Protein AF-A0A1I8IJX9-F1 (afdb_monomer_lite)

Structure (mmCIF, N/CA/C/O backbone):
data_AF-A0A1I8IJX9-F1
#
_entry.id   AF-A0A1I8IJX9-F1
#
loop_
_atom_site.group_PDB
_atom_site.id
_atom_site.type_symbol
_atom_site.label_atom_id
_atom_site.label_alt_id
_atom_site.label_comp_id
_atom_site.label_asym_id
_atom_site.label_entity_id
_atom_site.label_seq_id
_atom_site.pdbx_PDB_ins_code
_atom_site.Cartn_x
_atom_site.Cartn_y
_atom_site.Cartn_z
_atom_site.occupancy
_atom_site.B_iso_or_equiv
_atom_site.auth_seq_id
_atom_site.auth_comp_id
_atom_site.auth_asym_id
_atom_site.auth_atom_id
_atom_site.pdbx_PDB_model_num
ATOM 1 N N . MET A 1 1 ? 24.664 -19.172 -0.415 1.00 32.59 1 MET A N 1
ATOM 2 C CA . MET A 1 1 ? 25.360 -18.095 -1.151 1.00 32.59 1 MET A CA 1
ATOM 3 C C . MET A 1 1 ? 24.595 -16.795 -0.935 1.00 32.59 1 MET A C 1
ATOM 5 O O . MET A 1 1 ? 23.676 -16.487 -1.677 1.00 32.59 1 MET A O 1
ATOM 9 N N . THR A 1 2 ? 24.894 -16.097 0.157 1.00 37.72 2 THR A N 1
ATOM 10 C CA . THR A 1 2 ? 24.275 -14.827 0.561 1.00 37.72 2 THR A CA 1
ATOM 11 C C . THR A 1 2 ? 25.112 -13.678 0.002 1.00 37.72 2 THR A C 1
ATOM 13 O O . THR A 1 2 ? 26.101 -13.273 0.605 1.00 37.72 2 THR A O 1
ATOM 16 N N . LEU A 1 3 ? 24.761 -13.183 -1.189 1.00 38.22 3 LEU A N 1
ATOM 17 C CA . LEU A 1 3 ? 25.364 -11.966 -1.738 1.00 38.22 3 LEU A CA 1
ATOM 18 C C . LEU A 1 3 ? 24.831 -10.763 -0.955 1.00 38.22 3 LEU A C 1
ATOM 20 O O . LEU A 1 3 ? 23.631 -10.487 -0.957 1.00 38.22 3 LEU A O 1
ATOM 24 N N . GLY A 1 4 ? 25.739 -10.102 -0.236 1.00 38.34 4 GLY A N 1
ATOM 25 C CA . GLY A 1 4 ? 25.457 -8.962 0.625 1.00 38.34 4 GLY A CA 1
ATOM 26 C C . GLY A 1 4 ? 24.838 -7.802 -0.147 1.00 38.34 4 GLY A C 1
ATOM 27 O O . GLY A 1 4 ? 25.433 -7.257 -1.073 1.00 38.34 4 GLY A O 1
ATOM 28 N N . GLN A 1 5 ? 23.635 -7.415 0.265 1.00 49.00 5 GLN A N 1
ATOM 29 C CA . GLN A 1 5 ? 22.997 -6.172 -0.140 1.00 49.00 5 GLN A CA 1
ATOM 30 C C . GLN A 1 5 ? 23.783 -5.015 0.497 1.00 49.00 5 GLN A C 1
ATOM 32 O O . GLN A 1 5 ? 23.792 -4.880 1.719 1.00 49.00 5 GLN A O 1
ATOM 37 N N . GLN A 1 6 ? 24.468 -4.186 -0.297 1.00 43.34 6 GLN A N 1
ATOM 38 C CA . GLN A 1 6 ? 25.034 -2.941 0.229 1.00 43.34 6 GLN A CA 1
ATOM 39 C C . GLN A 1 6 ? 23.895 -1.945 0.475 1.00 43.34 6 GLN A C 1
ATOM 41 O O . GLN A 1 6 ? 23.340 -1.353 -0.449 1.00 43.34 6 GLN A O 1
ATOM 46 N N . GLN A 1 7 ? 23.522 -1.806 1.745 1.00 44.94 7 GLN A N 1
ATOM 47 C CA . GLN A 1 7 ? 22.516 -0.877 2.239 1.00 44.94 7 GLN A CA 1
ATOM 48 C C . GLN A 1 7 ? 23.201 0.438 2.630 1.00 44.94 7 GLN A C 1
ATOM 50 O O . GLN A 1 7 ? 23.967 0.476 3.589 1.00 44.94 7 GLN A O 1
ATOM 55 N N . GLN A 1 8 ? 22.925 1.527 1.909 1.00 45.25 8 GLN A N 1
ATOM 56 C CA . GLN A 1 8 ? 23.358 2.867 2.311 1.00 45.25 8 GLN A CA 1
ATOM 57 C C . GLN A 1 8 ? 22.130 3.658 2.787 1.00 45.25 8 GLN A C 1
ATOM 59 O O . GLN A 1 8 ? 21.330 4.147 1.987 1.00 45.25 8 GLN A O 1
ATOM 64 N N . SER A 1 9 ? 21.939 3.733 4.107 1.00 42.94 9 SER A N 1
ATOM 65 C CA . SER A 1 9 ? 20.835 4.458 4.750 1.00 42.94 9 SER A CA 1
ATOM 66 C C . SER A 1 9 ? 21.302 5.826 5.250 1.00 42.94 9 SER A C 1
ATOM 68 O O . SER A 1 9 ? 22.232 5.904 6.050 1.00 42.94 9 SER A O 1
ATOM 70 N N . ARG A 1 10 ? 20.651 6.909 4.808 1.00 45.31 10 ARG A N 1
ATOM 71 C CA . ARG A 1 10 ? 20.818 8.260 5.369 1.00 45.31 10 ARG A CA 1
ATOM 72 C C . ARG A 1 10 ? 19.572 8.617 6.176 1.00 45.31 10 ARG A C 1
ATOM 74 O O . ARG A 1 10 ? 18.474 8.658 5.626 1.00 45.31 10 ARG A O 1
ATOM 81 N N . THR A 1 11 ? 19.732 8.889 7.464 1.00 36.44 11 THR A N 1
ATOM 82 C CA . THR A 1 11 ? 18.625 9.276 8.350 1.00 36.44 11 THR A CA 1
ATOM 83 C C . THR A 1 11 ? 18.534 10.798 8.413 1.00 36.44 11 THR A C 1
ATOM 85 O O . THR A 1 11 ? 19.511 11.445 8.780 1.00 36.44 11 THR A O 1
ATOM 88 N N . VAL A 1 12 ? 17.383 11.380 8.061 1.00 41.22 12 VAL A N 1
ATOM 89 C CA . VAL A 1 12 ? 17.103 12.809 8.280 1.00 41.22 12 VAL A CA 1
ATOM 90 C C . VAL A 1 12 ? 16.046 12.905 9.378 1.00 41.22 12 VAL A C 1
ATOM 92 O O . VAL A 1 12 ? 14.947 12.369 9.236 1.00 41.22 12 VAL A O 1
ATOM 95 N N . ALA A 1 13 ? 16.397 13.529 10.502 1.00 31.25 13 ALA A N 1
ATOM 96 C CA . ALA A 1 13 ? 15.475 13.774 11.604 1.00 31.25 13 ALA A CA 1
ATOM 97 C C . ALA A 1 13 ? 14.778 15.125 11.385 1.00 31.25 13 ALA A C 1
ATOM 99 O O . ALA A 1 13 ? 15.419 16.167 11.474 1.00 31.25 13 ALA A O 1
ATOM 100 N N . GLU A 1 14 ? 13.477 15.112 11.094 1.00 35.91 14 GLU A N 1
ATOM 101 C CA . GLU A 1 14 ? 12.637 16.314 11.134 1.00 35.91 14 GLU A CA 1
ATOM 102 C C . GLU A 1 14 ? 11.769 16.260 12.395 1.00 35.91 14 GLU A C 1
ATOM 104 O O . GLU A 1 14 ? 10.967 15.342 12.577 1.00 35.91 14 GLU A O 1
ATOM 109 N N . SER A 1 15 ? 11.950 17.236 13.285 1.00 32.25 15 SER A N 1
ATOM 110 C CA . SER A 1 15 ? 11.143 17.395 14.496 1.00 32.25 15 SER A CA 1
ATOM 111 C C . SER A 1 15 ? 9.845 18.120 14.145 1.00 32.25 15 SER A C 1
ATOM 113 O O . SER A 1 15 ? 9.869 19.316 13.871 1.00 32.25 15 SER A O 1
ATOM 115 N N . PHE A 1 16 ? 8.707 17.423 14.173 1.00 36.09 16 PHE A N 1
ATOM 116 C CA . PHE A 1 16 ? 7.390 18.060 14.091 1.00 36.09 16 PHE A CA 1
ATOM 117 C C . PHE A 1 16 ? 6.677 17.916 15.437 1.00 36.09 16 PHE A C 1
ATOM 119 O O . PHE A 1 16 ? 6.219 16.835 15.804 1.00 36.09 16 PHE A O 1
ATOM 126 N N . ALA A 1 17 ? 6.616 19.007 16.201 1.00 28.80 17 ALA A N 1
ATOM 127 C CA . ALA A 1 17 ? 5.841 19.068 17.432 1.00 28.80 17 ALA A CA 1
ATOM 128 C C . ALA A 1 17 ? 4.363 19.286 17.075 1.00 28.80 17 ALA A C 1
ATOM 130 O O . ALA A 1 17 ? 4.008 20.321 16.518 1.00 28.80 17 ALA A O 1
ATOM 131 N N . THR A 1 18 ? 3.492 18.326 17.396 1.00 39.50 18 THR A N 1
ATOM 132 C CA . THR A 1 18 ? 2.043 18.586 17.441 1.00 39.50 18 THR A CA 1
ATOM 133 C C . THR A 1 18 ? 1.663 18.901 18.885 1.00 39.50 18 THR A C 1
ATOM 135 O O . THR A 1 18 ? 2.042 18.174 19.801 1.00 39.50 18 THR A O 1
ATOM 138 N N . SER A 1 19 ? 0.929 19.994 19.085 1.00 37.16 19 SER A N 1
ATOM 139 C CA . SER A 1 19 ? 0.667 20.693 20.354 1.00 37.16 19 SER A CA 1
ATOM 140 C C . SER A 1 19 ? -0.160 19.943 21.413 1.00 37.16 19 SER A C 1
ATOM 142 O O . SER A 1 19 ? -0.661 20.568 22.341 1.00 37.16 19 SER A O 1
ATOM 144 N N . HIS A 1 20 ? -0.313 18.621 21.332 1.00 37.25 20 HIS A N 1
ATOM 145 C CA . HIS A 1 20 ? -1.128 17.859 22.281 1.00 37.25 20 HIS A CA 1
ATOM 146 C C . HIS A 1 20 ? -0.474 16.531 22.671 1.00 37.25 20 HIS A C 1
ATOM 148 O O . HIS A 1 20 ? -0.822 15.494 22.120 1.00 37.25 20 HIS A O 1
ATOM 154 N N . GLY A 1 21 ? 0.463 16.583 23.626 1.00 35.81 21 GLY A N 1
ATOM 155 C CA . GLY A 1 21 ? 0.668 15.638 24.746 1.00 35.81 21 GLY A CA 1
ATOM 156 C C . GLY A 1 21 ? 0.603 14.109 24.565 1.00 35.81 21 GLY A C 1
ATOM 157 O O . GLY A 1 21 ? 0.642 13.402 25.565 1.00 35.81 21 GLY A O 1
ATOM 158 N N . ARG A 1 22 ? 0.508 13.556 23.358 1.00 41.72 22 ARG A N 1
ATOM 159 C CA . ARG A 1 22 ? 0.601 12.119 23.082 1.00 41.72 22 ARG A CA 1
ATOM 160 C C . ARG A 1 22 ? 1.874 11.881 22.290 1.00 41.72 22 ARG A C 1
ATOM 162 O O . ARG A 1 22 ? 2.086 12.542 21.274 1.00 41.72 22 ARG A O 1
ATOM 169 N N . LEU A 1 23 ? 2.696 10.930 22.742 1.00 37.69 23 LEU A N 1
ATOM 170 C CA . LEU A 1 23 ? 3.778 10.351 21.946 1.00 37.69 23 LEU A CA 1
ATOM 171 C C . LEU A 1 23 ? 3.173 9.821 20.641 1.00 37.69 23 LEU A C 1
ATOM 173 O O . LEU A 1 23 ? 2.654 8.710 20.568 1.00 37.69 23 LEU A O 1
ATOM 177 N N . SER A 1 24 ? 3.180 10.665 19.618 1.00 38.19 24 SER A N 1
ATOM 178 C CA . SER A 1 24 ? 2.940 10.257 18.248 1.00 38.19 24 SER A CA 1
ATOM 179 C C . SER A 1 24 ? 4.247 9.664 17.752 1.00 38.19 24 SER A C 1
ATOM 181 O O . SER A 1 24 ? 5.324 10.196 18.022 1.00 38.19 24 SER A O 1
ATOM 183 N N . VAL A 1 25 ? 4.149 8.510 17.095 1.00 43.09 25 VAL A N 1
ATOM 184 C CA . VAL A 1 25 ? 5.277 7.825 16.465 1.00 43.09 25 VAL A CA 1
ATOM 185 C C . VAL A 1 25 ? 6.090 8.863 15.694 1.00 43.09 25 VAL A C 1
ATOM 187 O O . VAL A 1 25 ? 5.611 9.396 14.693 1.00 43.09 25 VAL A O 1
ATOM 190 N N . LEU A 1 26 ? 7.304 9.166 16.165 1.00 40.72 26 LEU A N 1
ATOM 191 C CA . LEU A 1 26 ? 8.267 9.928 15.384 1.00 40.72 26 LEU A CA 1
ATOM 192 C C . LEU A 1 26 ? 8.512 9.109 14.118 1.00 40.72 26 LEU A C 1
ATOM 194 O O . LEU A 1 26 ? 9.183 8.077 14.156 1.00 40.72 26 LEU A O 1
ATOM 198 N N . ALA A 1 27 ? 7.919 9.523 13.000 1.00 47.81 27 ALA A N 1
ATOM 199 C CA . ALA A 1 27 ? 8.208 8.932 11.708 1.00 47.81 27 ALA A CA 1
ATOM 200 C C . ALA A 1 27 ? 9.621 9.376 11.314 1.00 47.81 27 ALA A C 1
ATOM 202 O O . ALA A 1 27 ? 9.801 10.349 10.588 1.00 47.81 27 ALA A O 1
ATOM 203 N N . GLN A 1 28 ? 10.636 8.689 11.836 1.00 46.56 28 GLN A N 1
ATOM 204 C CA . GLN A 1 28 ? 12.017 8.856 11.405 1.00 46.56 28 GLN A CA 1
ATOM 205 C C . GLN A 1 28 ? 12.066 8.553 9.903 1.00 46.56 28 GLN A C 1
ATOM 207 O O . GLN A 1 28 ? 11.885 7.410 9.477 1.00 46.56 28 GLN A O 1
ATOM 212 N N . ARG A 1 29 ? 12.256 9.580 9.068 1.00 55.69 29 ARG A N 1
ATOM 213 C CA . ARG A 1 29 ? 12.367 9.404 7.616 1.00 55.69 29 ARG A CA 1
ATOM 214 C C . ARG A 1 29 ? 13.803 9.000 7.300 1.00 55.69 29 ARG A C 1
ATOM 216 O O . ARG A 1 29 ? 14.660 9.827 7.006 1.00 55.69 29 ARG A O 1
ATOM 223 N N . SER A 1 30 ? 14.069 7.699 7.388 1.00 68.62 30 SER A N 1
ATOM 224 C CA . SER A 1 30 ? 15.291 7.115 6.837 1.00 68.62 30 SER A CA 1
ATOM 225 C C . SER A 1 30 ? 15.151 7.001 5.321 1.00 68.62 30 SER A C 1
ATOM 227 O O . SER A 1 30 ? 14.239 6.340 4.816 1.00 68.62 30 SER A O 1
ATOM 229 N N . LEU A 1 31 ? 16.033 7.671 4.581 1.00 75.50 31 LEU A N 1
ATOM 230 C CA . LEU A 1 31 ? 16.138 7.524 3.138 1.00 75.50 31 LEU A CA 1
ATOM 231 C C . LEU A 1 31 ? 17.093 6.365 2.854 1.00 75.50 31 LEU A C 1
ATOM 233 O O . LEU A 1 31 ? 18.290 6.439 3.130 1.00 75.50 31 LEU A O 1
ATOM 237 N N . SER A 1 32 ? 16.548 5.286 2.305 1.00 80.62 32 SER A N 1
ATOM 238 C CA . SER A 1 32 ? 17.332 4.138 1.8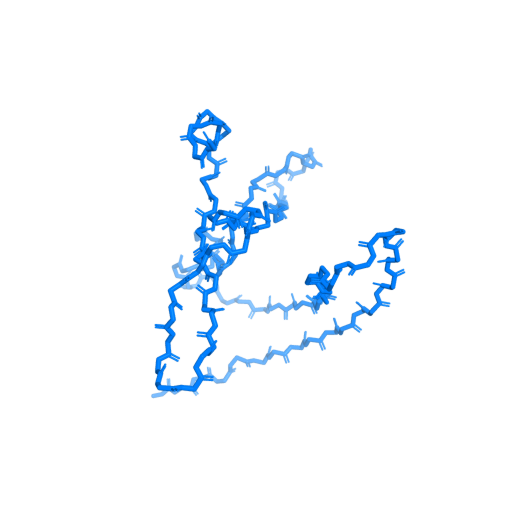56 1.00 80.62 32 SER A CA 1
ATOM 239 C C . SER A 1 32 ? 17.385 4.123 0.335 1.00 80.62 32 SER A C 1
ATOM 241 O O . SER A 1 32 ? 16.341 4.158 -0.320 1.00 80.62 32 SER A O 1
ATOM 243 N N . LEU A 1 33 ? 18.595 4.066 -0.214 1.00 86.44 33 LEU A N 1
ATOM 244 C CA . LEU A 1 33 ? 18.833 3.859 -1.636 1.00 86.44 33 LEU A CA 1
ATOM 245 C C . LEU A 1 33 ? 19.383 2.448 -1.830 1.00 86.44 33 LEU A C 1
ATOM 247 O O . LEU A 1 33 ? 20.305 2.038 -1.130 1.00 86.44 33 LEU A O 1
ATOM 251 N N . TYR A 1 34 ? 18.818 1.727 -2.791 1.00 84.00 34 TYR A N 1
ATOM 252 C CA . TYR A 1 34 ? 19.237 0.375 -3.128 1.00 84.00 34 TYR A CA 1
ATOM 253 C C . TYR A 1 34 ? 19.491 0.293 -4.628 1.00 84.00 34 TYR A C 1
ATOM 255 O O . TYR A 1 34 ? 18.667 0.750 -5.425 1.00 84.00 34 TYR A O 1
ATOM 263 N N . LEU A 1 35 ? 20.623 -0.302 -4.996 1.00 88.81 35 LEU A N 1
ATOM 264 C CA . LEU A 1 35 ? 20.917 -0.701 -6.365 1.00 88.81 35 LEU A CA 1
ATOM 265 C C . LEU A 1 35 ? 20.548 -2.173 -6.494 1.00 88.81 35 LEU A C 1
ATOM 267 O O . LEU A 1 35 ? 21.122 -3.032 -5.826 1.00 88.81 35 LEU A O 1
ATOM 271 N N . TYR A 1 36 ? 19.547 -2.449 -7.315 1.00 84.69 36 TYR A N 1
ATOM 272 C CA . TYR A 1 36 ? 19.034 -3.792 -7.519 1.00 84.69 36 TYR A CA 1
ATOM 273 C C . TYR A 1 36 ? 19.429 -4.317 -8.896 1.00 84.69 36 TYR A C 1
ATOM 275 O O . TYR A 1 36 ? 19.576 -3.548 -9.840 1.00 84.69 36 TYR A O 1
ATOM 283 N N . SER A 1 37 ? 19.558 -5.638 -9.008 1.00 85.38 37 SER A N 1
ATOM 284 C CA . SER A 1 37 ? 19.651 -6.318 -10.301 1.00 85.38 37 SER A CA 1
ATOM 285 C C . SER A 1 37 ? 18.252 -6.559 -10.877 1.00 85.38 37 SER A C 1
ATOM 287 O O . SER A 1 37 ? 17.334 -6.921 -10.134 1.00 85.38 37 SER A O 1
ATOM 289 N N . ASP A 1 38 ? 18.103 -6.429 -12.198 1.00 80.38 38 ASP A N 1
ATOM 290 C CA . ASP A 1 38 ? 16.838 -6.651 -12.919 1.00 80.38 38 ASP A CA 1
ATOM 291 C C . ASP A 1 38 ? 16.326 -8.101 -12.849 1.00 80.38 38 ASP A C 1
ATOM 293 O O . ASP A 1 38 ? 15.154 -8.362 -13.117 1.00 80.38 38 ASP A O 1
ATOM 297 N N . ALA A 1 39 ? 17.170 -9.051 -12.434 1.00 86.00 39 ALA A N 1
ATOM 298 C CA . AL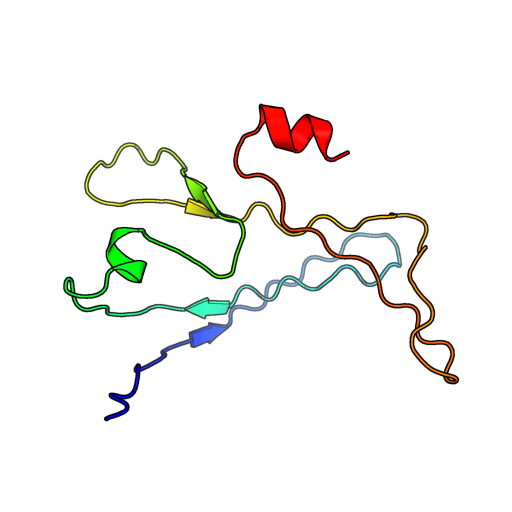A A 1 39 ? 16.778 -10.446 -12.237 1.00 86.00 39 ALA A CA 1
ATOM 299 C C . ALA A 1 39 ? 15.868 -10.664 -11.009 1.00 86.00 39 ALA A C 1
ATOM 301 O O . ALA A 1 39 ? 15.281 -11.735 -10.855 1.00 86.00 39 ALA A O 1
ATOM 302 N N . SER A 1 40 ? 15.752 -9.679 -10.111 1.00 87.38 40 SER A N 1
ATOM 303 C CA . SER A 1 40 ? 14.927 -9.814 -8.911 1.00 87.38 40 SER A CA 1
ATOM 304 C C . SER A 1 40 ? 13.446 -9.571 -9.204 1.00 87.38 40 SER A C 1
ATOM 306 O O . SER A 1 40 ? 13.003 -8.459 -9.506 1.00 87.38 4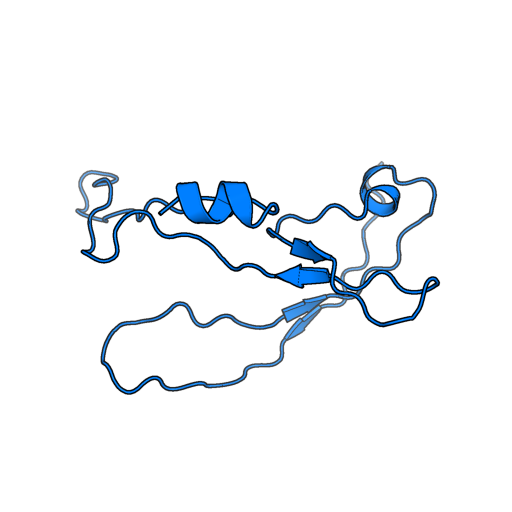0 SER A O 1
ATOM 308 N N . GLU A 1 41 ? 12.644 -10.618 -9.012 1.00 87.88 41 GLU A N 1
ATOM 309 C CA . GLU A 1 41 ? 11.191 -10.548 -9.149 1.00 87.88 41 GLU A CA 1
ATOM 310 C C . GLU A 1 41 ? 10.558 -9.494 -8.222 1.00 87.88 41 GLU A C 1
ATOM 312 O O . GLU A 1 41 ? 9.618 -8.803 -8.623 1.00 87.88 41 GLU A O 1
ATOM 317 N N . GLU A 1 42 ? 11.082 -9.344 -7.001 1.00 84.81 42 GLU A N 1
ATOM 318 C CA . GLU A 1 42 ? 10.594 -8.391 -5.996 1.00 84.81 42 GLU A CA 1
ATOM 319 C C . GLU A 1 42 ? 10.753 -6.938 -6.461 1.00 84.81 42 GLU A C 1
ATOM 321 O O . GLU A 1 42 ? 9.851 -6.112 -6.277 1.00 84.81 42 GLU A O 1
ATOM 326 N N . VAL A 1 43 ? 11.885 -6.657 -7.108 1.00 86.06 43 VAL A N 1
ATOM 327 C CA . VAL A 1 43 ? 12.289 -5.332 -7.593 1.00 86.06 43 VAL A CA 1
ATOM 328 C C . VAL A 1 43 ? 11.455 -4.935 -8.793 1.00 86.06 43 VAL A C 1
ATOM 330 O O . VAL A 1 43 ? 10.945 -3.819 -8.835 1.00 86.06 43 VAL A O 1
ATOM 333 N N . ARG A 1 44 ? 11.231 -5.871 -9.717 1.00 87.62 44 ARG A N 1
ATOM 334 C CA . ARG A 1 44 ? 10.370 -5.664 -10.883 1.00 87.62 44 ARG A CA 1
ATOM 335 C C . ARG A 1 44 ? 8.900 -5.469 -10.502 1.00 87.62 44 ARG A C 1
ATOM 337 O O . ARG A 1 44 ? 8.187 -4.716 -11.154 1.00 87.62 44 ARG A O 1
ATOM 344 N N . ARG A 1 45 ? 8.444 -6.075 -9.400 1.00 90.25 45 ARG A N 1
ATOM 345 C CA . ARG A 1 45 ? 7.129 -5.768 -8.797 1.00 90.25 45 ARG A CA 1
ATOM 346 C C . ARG A 1 45 ? 7.134 -4.469 -7.991 1.00 90.25 45 ARG A C 1
ATOM 348 O O . ARG A 1 45 ? 6.079 -4.012 -7.557 1.00 90.25 45 ARG A O 1
ATOM 355 N N . HIS A 1 46 ? 8.310 -3.883 -7.771 1.00 89.25 46 HIS A N 1
ATOM 356 C CA . HIS A 1 46 ? 8.537 -2.738 -6.901 1.00 89.25 46 HIS A CA 1
ATOM 357 C C . HIS A 1 46 ? 7.882 -2.941 -5.531 1.00 89.25 46 HIS A C 1
ATOM 359 O O . HIS A 1 46 ? 7.162 -2.070 -5.033 1.00 89.25 46 HIS A O 1
ATOM 365 N N . THR A 1 47 ? 8.088 -4.109 -4.933 1.00 89.38 47 THR A N 1
ATOM 366 C CA . THR A 1 47 ? 7.479 -4.447 -3.643 1.00 89.38 47 THR A CA 1
ATOM 367 C C . THR A 1 47 ? 8.199 -3.701 -2.517 1.00 89.38 47 THR A C 1
ATOM 369 O O . THR A 1 47 ? 9.349 -3.292 -2.652 1.00 89.38 47 THR A O 1
ATOM 372 N N . SER A 1 48 ? 7.501 -3.442 -1.412 1.00 87.62 48 SER A N 1
ATOM 373 C CA . SER A 1 48 ? 8.103 -2.864 -0.211 1.00 87.62 48 SER A CA 1
ATOM 374 C C . SER A 1 48 ? 7.396 -3.357 1.045 1.00 87.62 48 SER A C 1
ATOM 376 O O . SER A 1 48 ? 6.176 -3.555 1.046 1.00 87.62 48 SER A O 1
ATOM 378 N N . GLY A 1 49 ? 8.134 -3.432 2.154 1.00 87.25 49 GLY A N 1
ATOM 379 C CA . GLY A 1 49 ? 7.573 -3.698 3.483 1.00 87.25 49 GLY A CA 1
ATOM 380 C C . GLY A 1 49 ? 6.540 -2.659 3.941 1.00 87.25 49 GLY A C 1
ATOM 381 O O . GLY A 1 49 ? 5.722 -2.957 4.802 1.00 87.25 49 GLY A O 1
ATOM 382 N N . TRP A 1 50 ? 6.487 -1.484 3.306 1.00 89.31 50 TRP A N 1
ATOM 383 C CA . TRP A 1 50 ? 5.526 -0.413 3.587 1.00 89.31 50 TRP A CA 1
ATOM 384 C C . TRP A 1 50 ? 4.316 -0.424 2.649 1.00 89.31 50 TRP A C 1
ATOM 386 O O . TRP A 1 50 ? 4.419 -0.813 1.482 1.00 89.31 50 TRP A O 1
ATOM 396 N N . ALA A 1 51 ? 3.169 0.053 3.141 1.00 91.44 51 ALA A N 1
ATOM 397 C CA . ALA A 1 51 ? 1.995 0.321 2.314 1.00 91.44 51 ALA A CA 1
ATOM 398 C C . ALA A 1 51 ? 2.238 1.574 1.455 1.00 91.44 51 ALA A C 1
ATOM 400 O O . ALA A 1 51 ? 2.117 2.704 1.929 1.00 91.44 51 ALA A O 1
ATOM 401 N N . MET A 1 52 ? 2.616 1.362 0.195 1.00 93.00 52 MET A N 1
ATOM 402 C CA . MET A 1 52 ? 3.003 2.418 -0.742 1.00 93.00 52 MET A CA 1
ATOM 403 C C . MET A 1 52 ? 1.981 2.534 -1.877 1.00 93.00 52 MET A C 1
ATOM 405 O O . MET A 1 52 ? 1.616 1.531 -2.488 1.00 93.00 52 MET A O 1
ATOM 409 N N . ARG A 1 53 ? 1.550 3.756 -2.201 1.00 93.62 53 ARG A N 1
ATOM 410 C CA . ARG A 1 53 ? 0.632 4.059 -3.309 1.00 93.62 53 ARG A CA 1
ATOM 411 C C . ARG A 1 53 ? 1.371 4.755 -4.442 1.00 93.62 53 ARG A C 1
ATOM 413 O O . ARG A 1 53 ? 2.164 5.654 -4.177 1.00 93.62 53 ARG A O 1
ATOM 420 N N . ASN A 1 54 ? 1.083 4.377 -5.686 1.00 92.75 54 ASN A N 1
ATOM 421 C CA . ASN A 1 54 ? 1.582 5.086 -6.865 1.00 92.75 54 ASN A CA 1
ATOM 422 C C . ASN A 1 54 ? 1.171 6.568 -6.814 1.00 92.75 54 ASN A C 1
ATOM 424 O O . ASN A 1 54 ? 0.038 6.895 -6.455 1.00 92.75 54 ASN A O 1
ATOM 428 N N . THR A 1 55 ? 2.104 7.453 -7.149 1.00 91.31 55 THR A N 1
ATOM 429 C CA . THR A 1 55 ? 1.812 8.860 -7.401 1.00 91.31 55 THR A CA 1
ATOM 430 C C . THR A 1 55 ? 2.192 9.211 -8.827 1.00 91.31 55 THR A C 1
ATOM 432 O O . THR A 1 55 ? 3.290 8.898 -9.287 1.00 91.31 55 THR A O 1
ATOM 435 N N . ASN A 1 56 ? 1.278 9.889 -9.522 1.00 92.44 56 ASN A N 1
ATOM 436 C CA . ASN A 1 56 ? 1.569 10.410 -10.844 1.00 92.44 56 ASN A CA 1
ATOM 437 C C . ASN A 1 56 ? 2.580 11.557 -10.712 1.00 92.44 56 ASN A C 1
ATOM 439 O O . ASN A 1 56 ? 2.302 12.574 -10.081 1.00 92.44 56 ASN A O 1
ATOM 443 N N . ASN A 1 57 ? 3.766 11.364 -11.275 1.00 91.31 57 ASN A N 1
ATOM 444 C CA . ASN A 1 57 ? 4.828 12.363 -11.365 1.00 91.31 57 ASN A CA 1
ATOM 445 C C . ASN A 1 57 ? 4.995 12.899 -12.799 1.00 91.31 57 ASN A C 1
ATOM 447 O O . ASN A 1 57 ? 5.968 13.597 -13.064 1.00 91.31 57 ASN A O 1
ATOM 451 N N . HIS A 1 58 ? 4.084 12.539 -13.714 1.00 94.12 58 HIS A N 1
ATOM 452 C CA . HIS A 1 58 ? 4.125 12.856 -15.143 1.00 94.12 58 HIS A CA 1
ATOM 453 C C . HIS A 1 58 ? 5.408 12.398 -15.864 1.00 94.12 58 HIS A C 1
ATOM 455 O O . HIS A 1 58 ? 5.745 12.918 -16.923 1.00 94.12 58 HIS A O 1
ATOM 461 N N . ASN A 1 59 ? 6.114 11.398 -15.324 1.00 94.06 59 ASN A N 1
ATOM 462 C CA . ASN A 1 59 ? 7.312 10.820 -15.924 1.00 94.06 59 ASN A CA 1
ATOM 463 C C . ASN A 1 59 ? 7.226 9.288 -15.949 1.00 94.06 59 ASN A C 1
ATOM 465 O O . ASN A 1 59 ? 7.432 8.620 -14.939 1.00 94.06 59 ASN A O 1
ATOM 469 N N . VAL A 1 60 ? 7.001 8.726 -17.138 1.00 91.44 60 VAL A N 1
ATOM 470 C CA . VAL A 1 60 ? 6.846 7.274 -17.338 1.00 91.44 60 VAL A CA 1
ATOM 471 C C . VAL A 1 60 ? 8.109 6.461 -17.036 1.00 91.44 60 VAL A C 1
ATOM 473 O O . VAL A 1 60 ? 8.015 5.258 -16.820 1.00 91.44 60 VAL A O 1
ATOM 476 N N . ARG A 1 61 ? 9.291 7.095 -16.999 1.00 92.81 61 ARG A N 1
ATOM 477 C CA . ARG A 1 61 ? 10.566 6.418 -16.707 1.00 92.81 61 ARG A CA 1
ATOM 478 C C . ARG A 1 61 ? 10.819 6.236 -15.212 1.00 92.81 61 ARG A C 1
ATOM 480 O O . ARG A 1 61 ? 11.666 5.434 -14.839 1.00 92.81 61 ARG A O 1
ATOM 487 N N . VAL A 1 62 ? 10.123 6.986 -14.354 1.00 90.12 62 VAL A N 1
ATOM 488 C CA . VAL A 1 62 ? 10.342 6.967 -12.903 1.00 90.12 62 VAL A CA 1
ATOM 489 C C . VAL A 1 62 ? 9.049 6.585 -12.202 1.00 90.12 62 VAL A C 1
ATOM 491 O O . VAL A 1 62 ? 8.098 7.359 -12.171 1.00 90.12 62 VAL A O 1
ATOM 494 N N . LEU A 1 63 ? 9.024 5.423 -11.555 1.00 91.62 63 LEU A N 1
ATOM 495 C CA . LEU A 1 63 ? 7.890 5.026 -10.726 1.00 91.62 63 LEU A CA 1
ATOM 496 C C . LEU A 1 63 ? 7.963 5.708 -9.352 1.00 91.62 63 LEU A C 1
ATOM 498 O O . LEU A 1 63 ? 8.738 5.299 -8.486 1.00 91.62 63 LEU A O 1
ATOM 502 N N . LYS A 1 64 ? 7.119 6.718 -9.115 1.00 92.94 64 LYS A N 1
ATOM 503 C CA . LYS A 1 64 ? 6.992 7.348 -7.793 1.00 92.94 64 LYS A CA 1
ATOM 504 C C . LYS A 1 64 ? 5.898 6.671 -6.971 1.00 92.94 64 LYS A C 1
ATOM 506 O O . LYS A 1 64 ? 4.794 6.413 -7.451 1.00 92.94 64 LYS A O 1
ATOM 511 N N . LYS A 1 65 ? 6.196 6.393 -5.701 1.00 92.56 65 LYS A N 1
ATOM 512 C CA . LYS A 1 65 ? 5.224 5.888 -4.726 1.00 92.56 65 LYS A CA 1
ATOM 513 C C . LYS A 1 65 ? 5.347 6.654 -3.410 1.00 92.56 65 LYS A C 1
ATOM 515 O O . LYS A 1 65 ? 6.457 6.975 -2.998 1.00 92.56 65 LYS A O 1
ATOM 520 N N . SER A 1 66 ? 4.226 6.900 -2.742 1.00 90.56 66 SER A N 1
ATOM 521 C CA . SER A 1 66 ? 4.160 7.560 -1.432 1.00 90.56 66 SER A CA 1
ATOM 522 C C . SER A 1 66 ? 3.608 6.611 -0.374 1.00 90.56 66 SER A C 1
ATOM 524 O O . SER A 1 66 ? 2.728 5.802 -0.670 1.00 90.56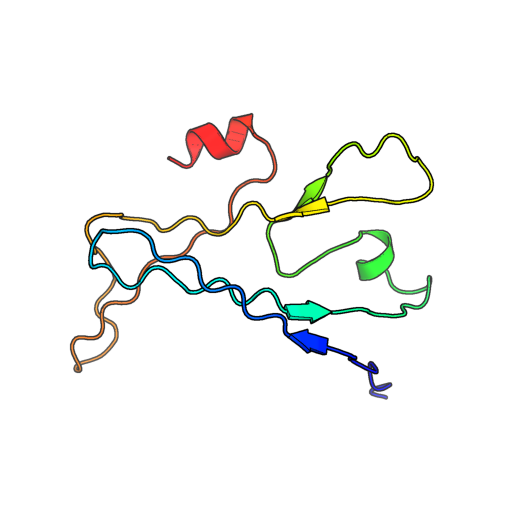 66 SER A O 1
ATOM 526 N N . CYS A 1 67 ? 4.117 6.704 0.854 1.00 91.12 67 CYS A N 1
ATOM 527 C CA . CYS A 1 67 ? 3.630 5.902 1.972 1.00 91.12 67 CYS A CA 1
ATOM 528 C C . CYS A 1 67 ? 2.219 6.340 2.390 1.00 91.12 67 CYS A C 1
ATOM 530 O O . CYS A 1 67 ? 1.910 7.528 2.429 1.00 91.12 67 CYS A O 1
ATOM 532 N N . LEU A 1 68 ? 1.363 5.367 2.700 1.00 88.25 68 LEU A N 1
ATOM 533 C CA . LEU A 1 68 ? 0.019 5.594 3.243 1.00 88.25 68 LEU A CA 1
ATOM 534 C C . LEU A 1 68 ? -0.010 5.604 4.780 1.00 88.25 68 LEU A C 1
ATOM 536 O O . LEU A 1 68 ? -1.061 5.850 5.362 1.00 88.25 68 LEU A O 1
ATOM 540 N N . GLY A 1 69 ? 1.124 5.327 5.429 1.00 87.62 69 GLY A N 1
ATOM 541 C CA . GLY A 1 69 ? 1.225 5.189 6.882 1.00 87.62 69 GLY A CA 1
ATOM 542 C C . GLY A 1 69 ? 0.799 3.807 7.384 1.00 87.62 69 GLY A C 1
ATOM 543 O O . GLY A 1 69 ? 0.830 2.821 6.642 1.00 87.62 69 GLY A O 1
ATOM 544 N N . VAL A 1 70 ? 0.422 3.746 8.659 1.00 85.69 70 VAL A N 1
ATOM 545 C CA . VAL A 1 70 ? -0.120 2.557 9.326 1.00 85.69 70 VAL A CA 1
ATOM 546 C C . VAL A 1 70 ? -1.477 2.908 9.921 1.00 85.69 70 VAL A C 1
ATOM 548 O O . VAL A 1 70 ? -1.677 4.035 10.373 1.00 85.69 70 VAL A O 1
ATOM 551 N N . LEU A 1 71 ? -2.412 1.962 9.904 1.00 80.94 71 LEU A N 1
ATOM 552 C CA . LEU A 1 71 ? -3.693 2.139 10.570 1.00 80.94 71 LEU A CA 1
ATOM 553 C C . LEU A 1 71 ? -3.598 1.543 11.973 1.00 80.94 71 LEU A C 1
ATOM 555 O O . LEU A 1 71 ? -3.291 0.362 12.119 1.00 80.94 71 LEU A O 1
ATOM 559 N N . LEU A 1 72 ? -3.866 2.350 12.994 1.00 77.88 72 LEU A N 1
ATOM 560 C CA . LEU A 1 72 ? -4.008 1.867 14.364 1.00 77.88 72 LEU A CA 1
ATOM 561 C C . LEU A 1 72 ? -5.475 1.515 14.596 1.00 77.88 72 LEU A C 1
ATOM 563 O O . LEU A 1 72 ? -6.348 2.377 14.475 1.00 77.88 72 LEU A O 1
ATOM 567 N N . LEU A 1 73 ? -5.751 0.252 14.911 1.00 72.12 73 LEU A N 1
ATOM 568 C CA . LEU A 1 73 ? -7.073 -0.163 15.351 1.00 72.12 73 LEU A CA 1
ATOM 569 C C . LEU A 1 73 ? -7.214 0.342 16.792 1.00 72.12 73 LEU A C 1
ATOM 571 O O . LEU A 1 73 ? -6.514 -0.146 17.673 1.00 72.12 73 LEU A O 1
ATOM 575 N N . CYS A 1 74 ? -8.085 1.336 16.993 1.00 63.03 74 CYS A N 1
ATOM 576 C CA . CYS A 1 74 ? -8.378 2.020 18.261 1.00 63.03 74 CYS A CA 1
ATOM 577 C C . CYS A 1 74 ? -7.516 3.248 18.611 1.00 63.03 74 CYS A C 1
ATOM 579 O O . CYS A 1 74 ? -6.444 3.160 19.204 1.00 63.03 74 CYS A O 1
ATOM 581 N N . SER A 1 75 ? -8.065 4.443 18.359 1.00 60.81 75 SER A N 1
ATOM 582 C CA . SER A 1 75 ? -7.516 5.720 18.860 1.00 60.81 75 SER A CA 1
ATOM 583 C C . SER A 1 75 ? -7.656 5.880 20.392 1.00 60.81 75 SER A C 1
ATOM 585 O O . SER A 1 75 ? -6.951 6.675 21.023 1.00 60.81 75 SER A O 1
ATOM 587 N N . ALA A 1 76 ? -8.542 5.084 21.008 1.00 61.31 76 ALA A N 1
ATOM 588 C CA . ALA A 1 76 ? -8.859 5.107 22.437 1.00 61.31 76 ALA A CA 1
ATOM 589 C C . ALA A 1 76 ? -7.933 4.230 23.309 1.00 61.31 76 ALA A C 1
ATOM 591 O O . ALA A 1 76 ? -8.238 3.994 24.472 1.00 61.31 76 ALA A O 1
ATOM 592 N N . GLY A 1 77 ? -6.802 3.755 22.773 1.00 58.09 77 GLY A N 1
ATOM 593 C CA . GLY A 1 77 ? -5.808 3.012 23.557 1.00 58.09 77 GLY A CA 1
ATOM 594 C C . GLY A 1 77 ? -6.194 1.566 23.865 1.00 58.09 77 GLY A C 1
ATOM 595 O O . GLY A 1 77 ? -5.567 0.945 24.717 1.00 58.09 77 GLY A O 1
ATOM 596 N N . CYS A 1 78 ? -7.192 1.014 23.171 1.00 59.34 78 CYS A N 1
ATOM 597 C CA . CYS A 1 78 ? -7.491 -0.400 23.299 1.00 59.34 78 CYS A CA 1
ATOM 598 C C . CYS A 1 78 ? -6.443 -1.229 22.546 1.00 59.34 78 CYS A C 1
ATOM 600 O O . CYS A 1 78 ? -6.229 -1.085 21.344 1.00 59.34 78 CYS A O 1
ATOM 602 N N . GLY A 1 79 ? -5.742 -2.066 23.296 1.00 65.25 79 GLY A N 1
ATOM 603 C CA . GLY A 1 79 ? -4.777 -3.026 22.795 1.00 65.25 79 GLY A CA 1
ATOM 604 C C . GLY A 1 79 ? -4.852 -4.291 23.632 1.00 65.25 79 GLY A C 1
ATOM 605 O O . GLY A 1 79 ? -5.502 -4.324 24.678 1.00 65.25 79 GLY A O 1
ATOM 606 N N . LEU A 1 80 ? -4.226 -5.351 23.143 1.00 66.00 80 LEU A N 1
ATOM 607 C CA . LEU A 1 80 ? -4.230 -6.621 23.853 1.00 66.00 80 LEU A CA 1
ATOM 608 C C . LEU A 1 80 ? -3.206 -6.541 24.997 1.00 66.00 80 LEU A C 1
ATOM 610 O O . LEU A 1 80 ? -2.078 -6.117 24.723 1.00 66.00 80 LEU A O 1
ATOM 614 N N . PRO A 1 81 ? -3.547 -6.928 26.240 1.00 68.81 81 PRO A N 1
ATOM 615 C CA . PRO A 1 81 ? -2.541 -7.100 27.278 1.00 68.81 81 PRO A CA 1
ATOM 616 C C . PRO A 1 81 ? -1.623 -8.244 26.848 1.00 68.81 81 PRO A C 1
ATOM 618 O O . PRO A 1 81 ? -2.078 -9.366 26.614 1.00 68.81 81 PRO A O 1
ATOM 621 N N . ILE A 1 82 ? -0.340 -7.951 26.665 1.00 68.94 82 ILE A N 1
ATOM 622 C CA . ILE A 1 82 ? 0.655 -8.950 26.293 1.00 68.94 82 ILE A CA 1
ATOM 623 C C . ILE A 1 82 ? 1.542 -9.207 27.500 1.00 68.94 82 ILE A C 1
ATOM 625 O O . ILE A 1 82 ? 2.365 -8.379 27.871 1.00 68.94 82 ILE A O 1
ATOM 629 N N . GLY A 1 83 ? 1.375 -10.396 28.075 1.00 66.06 83 GLY A N 1
ATOM 630 C CA . GLY A 1 83 ? 2.149 -10.865 29.220 1.00 66.06 83 GLY A CA 1
ATOM 631 C C . GLY A 1 83 ? 1.625 -10.371 30.569 1.00 66.06 83 GLY A C 1
ATOM 632 O O . GLY A 1 83 ? 0.777 -9.485 30.654 1.00 66.06 83 GLY A O 1
ATOM 633 N N . GLU A 1 84 ? 2.155 -10.957 31.642 1.00 63.84 84 GLU A N 1
ATOM 634 C CA . GLU A 1 84 ? 1.790 -10.629 33.030 1.00 63.84 84 GLU A CA 1
ATOM 635 C C . GLU A 1 84 ? 2.235 -9.215 33.467 1.00 63.84 84 GLU A C 1
ATOM 637 O O . GLU A 1 84 ? 1.878 -8.761 34.549 1.00 63.84 84 GLU A O 1
ATOM 642 N N . GLY A 1 85 ? 2.983 -8.495 32.617 1.00 64.94 85 GLY A N 1
ATOM 643 C CA . GLY A 1 85 ? 3.562 -7.173 32.892 1.00 64.94 85 GLY A CA 1
ATOM 644 C C . GLY A 1 85 ? 2.697 -5.957 32.537 1.00 64.94 85 GLY A C 1
ATOM 645 O O . GLY A 1 85 ? 3.155 -4.833 32.706 1.00 64.94 85 GLY A O 1
ATOM 646 N N . GLY A 1 86 ? 1.464 -6.137 32.049 1.00 64.38 86 GLY A N 1
ATOM 647 C CA . GLY A 1 86 ? 0.540 -5.018 31.793 1.00 64.38 86 GLY A CA 1
ATOM 648 C C . GLY A 1 86 ? 0.828 -4.183 30.535 1.00 64.38 86 GLY A C 1
ATOM 649 O O . GLY A 1 86 ? 0.165 -3.167 30.320 1.00 64.38 86 GLY A O 1
ATOM 650 N N . ASP A 1 87 ? 1.759 -4.608 29.677 1.00 67.38 87 ASP A N 1
ATOM 651 C CA . ASP A 1 87 ? 2.033 -3.940 28.404 1.00 67.38 87 ASP A CA 1
ATOM 652 C C . ASP A 1 87 ? 0.866 -4.127 27.421 1.00 67.38 87 ASP A C 1
ATOM 654 O O . ASP A 1 87 ? 0.484 -5.243 27.060 1.00 67.38 87 ASP A O 1
ATOM 658 N N . ILE A 1 88 ? 0.296 -3.016 26.952 1.00 71.50 88 ILE A N 1
ATOM 659 C CA . ILE A 1 88 ? -0.818 -3.008 25.999 1.00 71.50 88 ILE A CA 1
ATOM 660 C C . ILE A 1 88 ? -0.254 -2.899 24.578 1.00 71.50 88 ILE A C 1
ATOM 662 O O . ILE A 1 88 ? 0.218 -1.837 24.163 1.00 71.50 88 ILE A O 1
ATOM 666 N N . LYS A 1 89 ? -0.338 -3.972 23.782 1.00 74.06 89 LYS A N 1
ATOM 667 C CA . LYS A 1 89 ? 0.062 -3.920 22.367 1.00 74.06 89 LYS A CA 1
ATOM 668 C C . LYS A 1 89 ? -1.059 -3.353 21.511 1.00 74.06 89 LYS A C 1
ATOM 670 O O . LYS A 1 89 ? -2.134 -3.943 21.389 1.00 74.06 89 LYS A O 1
ATOM 675 N N . GLN A 1 90 ? -0.762 -2.243 20.845 1.00 73.31 90 GLN A N 1
ATOM 676 C CA . GLN A 1 90 ? -1.639 -1.670 19.830 1.00 73.31 90 GLN A CA 1
ATOM 677 C C . GLN A 1 90 ? -1.701 -2.566 18.591 1.00 73.31 90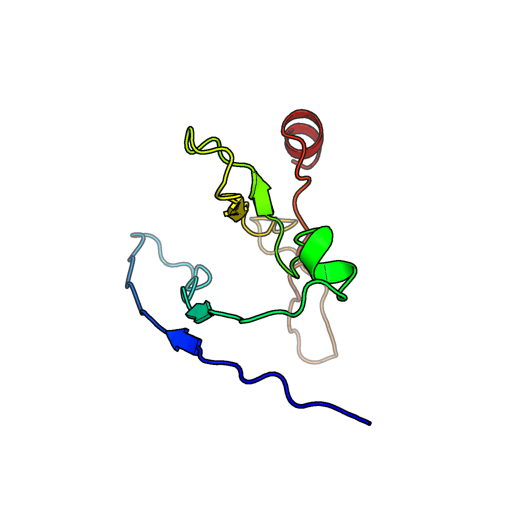 GLN A C 1
ATOM 679 O O . GLN A 1 90 ? -0.688 -3.088 18.114 1.00 73.31 90 GLN A O 1
ATOM 684 N N . ILE A 1 91 ? -2.907 -2.738 18.054 1.00 78.06 91 ILE A N 1
ATOM 685 C CA . ILE A 1 91 ? -3.131 -3.527 16.846 1.00 78.06 91 ILE A CA 1
ATOM 686 C C . ILE A 1 91 ? -2.901 -2.618 15.634 1.00 78.06 91 ILE A C 1
ATOM 688 O O . ILE A 1 91 ? -3.695 -1.725 15.343 1.00 78.06 91 ILE A O 1
ATOM 692 N N . CYS A 1 92 ? -1.801 -2.855 14.920 1.00 80.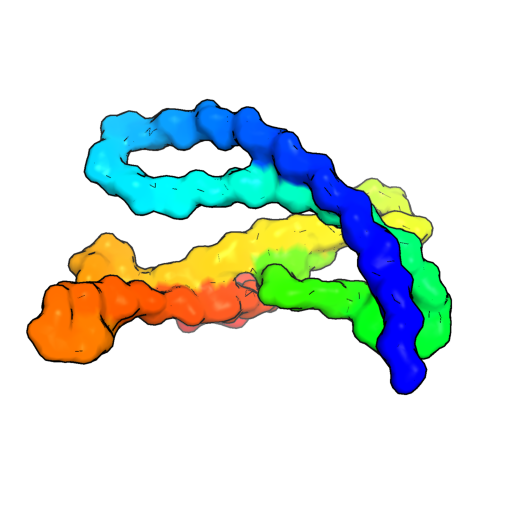25 92 CYS A N 1
ATOM 693 C CA . CYS A 1 92 ? -1.442 -2.129 13.704 1.00 80.25 92 CYS A CA 1
ATOM 694 C C . CYS A 1 92 ? -1.876 -2.919 12.463 1.00 80.25 92 CYS A C 1
ATOM 696 O O . CYS A 1 92 ? -1.429 -4.047 12.253 1.00 80.25 92 CYS A O 1
ATOM 698 N N . LEU A 1 93 ? -2.698 -2.316 11.606 1.00 82.94 93 LEU A N 1
ATOM 699 C CA . LEU A 1 93 ? -3.124 -2.884 10.330 1.00 82.94 93 LEU A CA 1
ATOM 700 C C . LEU A 1 93 ? -2.414 -2.198 9.161 1.00 82.94 93 LEU A C 1
ATOM 702 O O . LEU A 1 93 ? -2.194 -0.983 9.149 1.00 82.94 93 LEU A O 1
ATOM 706 N N . ARG A 1 94 ? -2.084 -2.989 8.135 1.00 88.19 94 ARG A N 1
ATOM 707 C CA . ARG A 1 94 ? -1.553 -2.478 6.867 1.00 88.19 94 ARG A CA 1
ATOM 708 C C . ARG A 1 94 ? -2.696 -1.823 6.071 1.00 88.19 94 ARG A C 1
ATOM 710 O O . ARG A 1 94 ? -3.646 -2.528 5.723 1.00 88.19 94 ARG A O 1
ATOM 717 N N . PRO A 1 95 ? -2.622 -0.520 5.736 1.00 89.69 95 PRO A N 1
ATOM 718 C CA . PRO A 1 95 ? -3.679 0.139 4.973 1.00 89.69 95 PRO A CA 1
ATOM 719 C C . PRO A 1 95 ? -3.858 -0.466 3.578 1.00 89.69 95 PRO A C 1
ATOM 721 O O . PRO A 1 95 ? -2.883 -0.802 2.898 1.00 89.69 95 PRO A O 1
ATOM 724 N N . ALA A 1 96 ? -5.103 -0.543 3.113 1.00 92.19 96 ALA A N 1
ATOM 725 C CA . ALA A 1 96 ? -5.409 -0.903 1.739 1.00 92.19 96 ALA A CA 1
ATOM 726 C C . ALA A 1 96 ? -4.915 0.183 0.777 1.00 92.19 96 ALA A C 1
ATOM 728 O O . ALA A 1 96 ? -5.143 1.384 0.962 1.00 92.19 96 ALA A O 1
ATOM 729 N N . ILE A 1 97 ? -4.279 -0.258 -0.308 1.00 91.12 97 ILE A N 1
ATOM 730 C CA . ILE A 1 97 ? -3.774 0.648 -1.344 1.00 91.12 97 ILE A CA 1
ATOM 731 C C . ILE A 1 97 ? -4.933 1.301 -2.109 1.00 91.12 97 ILE A C 1
ATOM 733 O O . ILE A 1 97 ? -4.878 2.490 -2.419 1.00 91.12 97 ILE A O 1
ATOM 737 N N . CYS A 1 98 ? -6.012 0.551 -2.364 1.00 93.50 98 CYS A N 1
ATOM 738 C CA . CYS A 1 98 ? -7.208 1.074 -3.018 1.00 93.50 98 CYS A CA 1
ATOM 739 C C . CYS A 1 98 ? -7.956 2.048 -2.100 1.00 93.50 98 CYS A C 1
ATOM 741 O O . CYS A 1 98 ? -8.393 1.678 -1.012 1.00 93.50 98 CYS A O 1
ATOM 743 N N . ASP A 1 99 ? -8.190 3.268 -2.580 1.00 90.12 99 ASP A N 1
ATOM 744 C CA . ASP A 1 99 ? -8.896 4.312 -1.830 1.00 90.12 99 ASP A CA 1
ATOM 745 C C . ASP A 1 99 ? -10.326 3.902 -1.442 1.00 90.12 99 ASP A C 1
ATOM 747 O O . ASP A 1 99 ? -10.804 4.230 -0.357 1.00 90.12 99 ASP A O 1
ATOM 751 N N . LYS A 1 100 ? -11.018 3.144 -2.303 1.00 92.62 100 LYS A N 1
ATOM 752 C CA . LYS A 1 100 ? -12.367 2.636 -2.009 1.00 92.62 100 LYS A CA 1
ATOM 753 C C . LYS A 1 100 ? -12.358 1.595 -0.890 1.00 92.62 100 LYS A C 1
ATOM 755 O O . LYS A 1 100 ? -13.234 1.643 -0.037 1.00 92.62 100 LYS A O 1
ATOM 760 N N . ALA A 1 101 ? -11.386 0.684 -0.884 1.00 92.00 101 ALA A N 1
ATOM 761 C CA . ALA A 1 101 ? -11.252 -0.312 0.177 1.00 92.00 101 ALA A CA 1
ATOM 762 C C . ALA A 1 101 ? -10.779 0.327 1.488 1.00 92.00 101 ALA A C 1
ATOM 764 O O . ALA A 1 101 ? -11.300 0.001 2.545 1.00 92.00 101 ALA A O 1
ATOM 765 N N . ARG A 1 102 ? -9.856 1.292 1.422 1.00 90.12 102 ARG A N 1
ATOM 766 C CA . ARG A 1 102 ? -9.324 1.977 2.605 1.00 90.12 102 ARG A CA 1
ATOM 767 C C . ARG A 1 102 ? -10.390 2.771 3.357 1.00 90.12 102 ARG A C 1
ATOM 769 O O . ARG A 1 102 ? -10.413 2.728 4.576 1.00 90.12 102 ARG A O 1
ATOM 776 N N . ARG A 1 103 ? -11.328 3.404 2.644 1.00 86.56 103 ARG A N 1
ATOM 777 C CA . ARG A 1 103 ? -12.515 4.044 3.249 1.00 86.56 103 ARG A CA 1
ATOM 778 C C . ARG A 1 103 ? -13.476 3.072 3.943 1.00 86.56 103 ARG A C 1
ATOM 780 O O . ARG A 1 103 ? -14.384 3.526 4.616 1.00 86.56 103 ARG A O 1
ATOM 787 N N . LYS A 1 104 ? -13.322 1.762 3.742 1.00 87.31 104 LYS A N 1
ATOM 788 C CA . LYS A 1 104 ? -14.083 0.725 4.456 1.00 87.31 104 LYS A CA 1
ATOM 789 C C . LYS A 1 104 ? -13.289 0.087 5.599 1.00 87.31 104 LYS A C 1
ATOM 791 O O . LYS A 1 104 ? -13.819 -0.774 6.283 1.00 87.31 104 LYS A O 1
ATOM 796 N N . GLN A 1 105 ? -12.012 0.442 5.753 1.00 81.75 105 GLN A N 1
ATOM 797 C CA . GLN A 1 105 ? -11.155 -0.045 6.838 1.00 81.75 105 GLN A CA 1
ATOM 798 C C . GLN A 1 105 ? -11.234 0.846 8.088 1.00 81.75 105 GLN A C 1
ATOM 800 O O . GLN A 1 105 ? -10.480 0.617 9.029 1.00 81.75 105 GLN A O 1
ATOM 805 N N . CYS A 1 106 ? -12.106 1.856 8.082 1.00 62.94 106 CYS A N 1
ATOM 806 C CA . CYS A 1 106 ? -12.359 2.787 9.176 1.00 62.94 106 CYS A CA 1
ATOM 807 C C . CYS A 1 106 ? -13.774 2.618 9.721 1.00 62.94 106 CYS A C 1
ATOM 809 O O . CYS A 1 106 ? -14.676 2.344 8.895 1.00 62.94 106 CYS A O 1
#

Secondary structure (DSSP, 8-state):
-------EEEEE------SSSS------EEEEE----TT-HHHHTT--SS-EEEE--S-TTS-EEEE---EEE-TT---EEETTTTEEE-EEEPPPSSHHHHTT--

Foldseek 3Di:
DDDDFPKDKDWDQDDDDDPDDDPDPRPGDIDIDGDDDPPDPCVVVPDDPFQWEFDCPVDPVDTDIDGPDKDWDDPPQQADQDDPPRDGDTDIDHADRDPVVNVVVD

pLDDT: mean 70.79, std 21.17, range [28.8, 94.12]

Sequence (106 aa):
MTLGQQQQSRTVAESFATSHGRLSVLAQRSLSLYLYSDASEEVRRHTSGWAMRNTNNHNVRVLKKSCLGVLLLCSAGCGLPIGEGGDIKQICLRPAICDKARRKQC

Radius of gyration: 18.08 Å; chains: 1; bounding box: 40×39×50 Å

InterPro domains:
  IPR003902 Transcription regulator GCM domain [PF03615] (34-105)
  IPR003902 Transcription regulator GCM domain [PS50807] (5-106)
  IPR036115 GCM domain superfamily [SSF90073] (34-105)
  IPR039791 Chorion-specific transcription factor GCM [PTHR12414] (34-105)
  IPR043020 GCM domain, large subdomain [G3DSA:2.20.25.670] (33-84)

Organism: NCBI:txid282301